Protein AF-A0A3M2B128-F1 (afdb_monomer_lite)

Foldseek 3Di:
DVVVVVVVVVVVVVVVVVCVVLVVVQPPDPRQLLSVLLVVLVVVLVVVLVVCCVPPNDVRSVVVSVVSNVVSNVPRDPD

Sequence (79 aa):
MFTRVKQAILSLIGVLYGLMPQLAFAEGVGGSYKGIATMYYMLIAAVLIYGVYDIFGKKVTMYAGPVIAIAMYLLIPDV

Radius of gyration: 14.96 Å; chains: 1; bounding box: 37×20×42 Å

Secondary structure (DSSP, 8-state):
-HHHHHHHHHHHHHHHHHHHHHHHTTSSSS--HHHHHHHHHHHHHHHHHHHHHHHH-HHHHHHHHHHHHHHHHHTS---

Structure (mmCIF, N/CA/C/O backbone):
data_AF-A0A3M2B128-F1
#
_entry.id   AF-A0A3M2B128-F1
#
loop_
_atom_site.group_PDB
_atom_site.id
_atom_site.type_symbol
_atom_site.label_atom_id
_atom_site.label_alt_id
_atom_site.label_comp_id
_atom_site.label_asym_id
_atom_site.label_entity_id
_atom_site.label_seq_id
_atom_site.pdbx_PDB_ins_code
_atom_site.Cartn_x
_atom_site.Cartn_y
_atom_site.Cartn_z
_atom_site.occupancy
_atom_site.B_iso_or_equiv
_atom_site.auth_seq_id
_atom_site.auth_comp_id
_atom_site.auth_asym_id
_atom_site.auth_atom_id
_atom_site.pdbx_PDB_model_num
ATOM 1 N N . MET A 1 1 ? 0.077 10.503 24.013 1.00 52.38 1 MET A N 1
ATOM 2 C CA . MET A 1 1 ? 0.132 10.967 22.605 1.00 52.38 1 MET A CA 1
ATOM 3 C C . MET A 1 1 ? 1.522 10.777 21.981 1.00 52.38 1 MET A C 1
ATOM 5 O O . MET A 1 1 ? 1.608 10.140 20.940 1.00 52.38 1 MET A O 1
ATOM 9 N N . PHE A 1 2 ? 2.610 11.197 22.644 1.00 58.25 2 PHE A N 1
ATOM 10 C CA . PHE A 1 2 ? 4.001 11.051 22.163 1.00 58.25 2 PHE A CA 1
ATOM 11 C C . PHE A 1 2 ? 4.453 9.624 21.797 1.00 58.25 2 PHE A C 1
ATOM 13 O O . PHE A 1 2 ? 5.208 9.440 20.847 1.00 58.25 2 PHE A O 1
ATOM 20 N N . THR A 1 3 ? 3.980 8.596 22.503 1.00 69.88 3 THR A N 1
ATOM 21 C CA . THR A 1 3 ? 4.389 7.199 22.267 1.00 69.88 3 THR A CA 1
ATOM 22 C C . THR A 1 3 ? 3.869 6.636 20.942 1.00 69.88 3 THR A C 1
ATOM 24 O O . THR A 1 3 ? 4.572 5.873 20.288 1.00 69.88 3 THR A O 1
ATOM 27 N N . ARG A 1 4 ? 2.668 7.048 20.504 1.00 69.62 4 ARG A N 1
ATOM 28 C CA . ARG A 1 4 ? 2.073 6.587 19.235 1.00 69.62 4 ARG A CA 1
ATOM 29 C C . ARG A 1 4 ? 2.752 7.215 18.019 1.00 69.62 4 ARG A C 1
ATOM 31 O O . ARG A 1 4 ? 2.975 6.528 17.033 1.00 69.62 4 ARG A O 1
ATOM 38 N N . VAL A 1 5 ? 3.147 8.484 18.128 1.00 73.25 5 VAL A N 1
ATOM 39 C CA . VAL A 1 5 ? 3.906 9.191 17.082 1.00 73.25 5 VAL A CA 1
ATOM 40 C C . VAL A 1 5 ? 5.303 8.585 16.928 1.00 73.25 5 VAL A C 1
ATOM 42 O O . VAL A 1 5 ? 5.721 8.306 15.812 1.00 73.25 5 VAL A O 1
ATOM 45 N N . LYS A 1 6 ? 5.993 8.272 18.035 1.00 69.75 6 LYS A N 1
ATOM 46 C CA . LYS A 1 6 ? 7.284 7.561 17.988 1.00 69.75 6 LYS A CA 1
ATOM 47 C C . LYS A 1 6 ? 7.174 6.189 17.315 1.00 69.75 6 LYS A C 1
ATOM 49 O O . LYS A 1 6 ? 8.031 5.848 16.511 1.00 69.75 6 LYS A O 1
ATOM 54 N N . GLN A 1 7 ? 6.120 5.421 17.594 1.00 74.50 7 GLN A N 1
ATOM 55 C CA . GLN A 1 7 ? 5.898 4.129 16.930 1.00 74.50 7 GLN A CA 1
ATOM 56 C C . GLN A 1 7 ? 5.554 4.268 15.439 1.00 74.50 7 GLN A C 1
ATOM 58 O O . GLN A 1 7 ? 6.023 3.466 14.632 1.00 74.50 7 GLN A O 1
ATOM 63 N N . ALA A 1 8 ? 4.794 5.296 15.050 1.00 75.00 8 ALA A N 1
ATOM 64 C CA . ALA A 1 8 ? 4.535 5.607 13.643 1.00 75.00 8 ALA A CA 1
ATOM 65 C C . ALA A 1 8 ? 5.825 5.997 12.898 1.00 75.00 8 ALA A C 1
ATOM 67 O O . ALA A 1 8 ? 6.073 5.528 11.794 1.00 75.00 8 ALA A O 1
ATOM 68 N N . ILE A 1 9 ? 6.695 6.785 13.533 1.00 78.69 9 ILE A N 1
ATOM 69 C CA . ILE A 1 9 ? 7.997 7.162 12.969 1.00 78.69 9 ILE A CA 1
ATOM 70 C C . ILE A 1 9 ? 8.909 5.936 12.839 1.00 78.69 9 ILE A C 1
ATOM 72 O O . ILE A 1 9 ? 9.510 5.734 11.792 1.00 78.69 9 ILE A O 1
ATOM 76 N N . LEU A 1 10 ? 8.984 5.080 13.862 1.00 82.12 10 LEU A N 1
ATOM 77 C CA . LEU A 1 10 ? 9.809 3.866 13.819 1.00 82.12 10 LEU A CA 1
ATOM 78 C C . LEU A 1 10 ? 9.330 2.860 12.765 1.00 82.12 10 LEU A C 1
ATOM 80 O O . LEU A 1 10 ? 10.154 2.241 12.099 1.00 82.12 10 LEU A O 1
ATOM 84 N N . SER A 1 11 ? 8.016 2.713 12.588 1.00 75.75 11 SER A N 1
ATOM 85 C CA . SER A 1 11 ? 7.459 1.864 11.527 1.00 75.75 11 SER A CA 1
ATOM 86 C C . SER A 1 11 ? 7.703 2.448 10.136 1.00 75.75 11 SER A C 1
ATOM 88 O O . SER A 1 11 ? 8.093 1.704 9.242 1.00 75.75 11 SER A O 1
ATOM 90 N N . LEU A 1 12 ? 7.576 3.768 9.964 1.00 78.88 12 LEU A N 1
ATOM 91 C CA . LEU A 1 12 ? 7.917 4.445 8.712 1.00 78.88 12 LEU A CA 1
ATOM 92 C C . LEU A 1 12 ? 9.401 4.268 8.362 1.00 78.88 12 LEU A C 1
ATOM 94 O O . LEU A 1 12 ? 9.726 3.909 7.237 1.00 78.88 12 LEU A O 1
ATOM 98 N N . ILE A 1 13 ? 10.294 4.446 9.339 1.00 82.38 13 ILE A N 1
ATOM 99 C CA . ILE A 1 13 ? 11.734 4.210 9.175 1.00 82.38 13 ILE A CA 1
ATOM 100 C C . ILE A 1 13 ? 11.994 2.746 8.801 1.00 82.38 13 ILE A C 1
ATOM 102 O O . ILE A 1 13 ? 12.716 2.489 7.845 1.00 82.38 13 ILE A O 1
ATOM 106 N N . GLY A 1 14 ? 11.373 1.784 9.488 1.00 79.56 14 GLY A N 1
ATOM 107 C CA . GLY A 1 14 ? 11.526 0.360 9.172 1.00 79.56 14 GLY A CA 1
ATOM 108 C C . GLY A 1 14 ? 11.101 0.005 7.743 1.00 79.56 14 GLY A C 1
ATOM 109 O O . GLY A 1 14 ? 11.803 -0.742 7.065 1.00 79.56 14 GLY A O 1
ATOM 110 N N . VAL A 1 15 ? 9.999 0.585 7.258 1.00 77.94 15 VAL A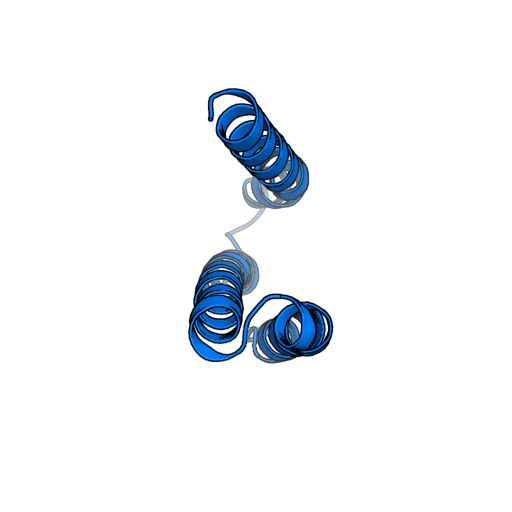 N 1
ATOM 111 C CA . VAL A 1 15 ? 9.550 0.421 5.866 1.00 77.94 15 VAL A CA 1
ATOM 112 C C . VAL A 1 15 ? 10.555 1.040 4.896 1.00 77.94 15 VAL A C 1
ATOM 114 O O . VAL A 1 15 ? 10.955 0.380 3.943 1.00 77.94 15 VAL A O 1
ATOM 117 N N . LEU A 1 16 ? 11.021 2.264 5.156 1.00 73.31 16 LEU A N 1
ATOM 118 C CA . LEU A 1 16 ? 11.990 2.948 4.295 1.00 73.31 16 LEU A CA 1
ATOM 119 C C . LEU A 1 16 ? 13.326 2.194 4.204 1.00 73.31 16 LEU A C 1
ATOM 121 O O . LEU A 1 16 ? 13.853 2.034 3.107 1.00 73.31 16 LEU A O 1
ATOM 125 N N . TYR A 1 17 ? 13.837 1.664 5.319 1.00 75.44 17 TYR A N 1
ATOM 126 C CA . TYR A 1 17 ? 15.049 0.834 5.333 1.00 75.44 17 TYR A CA 1
ATOM 127 C C . TYR A 1 17 ? 14.856 -0.504 4.609 1.00 75.44 17 TYR A C 1
ATOM 129 O O . TYR A 1 17 ? 15.766 -0.959 3.919 1.00 75.44 17 TYR A O 1
ATOM 137 N N . GLY A 1 18 ? 13.672 -1.113 4.712 1.00 68.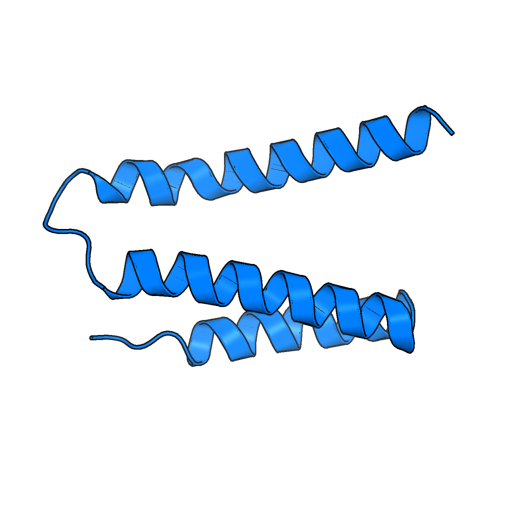75 18 GLY A N 1
ATOM 138 C CA . GLY A 1 18 ? 13.325 -2.315 3.947 1.00 68.75 18 GLY A CA 1
ATOM 139 C C . GLY A 1 18 ? 13.266 -2.084 2.433 1.00 68.75 18 GLY A C 1
ATOM 140 O O . GLY A 1 18 ? 13.463 -3.029 1.673 1.00 68.75 18 GLY A O 1
ATOM 141 N N . LEU A 1 19 ? 13.043 -0.837 2.002 1.00 62.75 19 LEU A N 1
ATOM 142 C CA . LEU A 1 19 ? 12.993 -0.442 0.592 1.00 62.75 19 LEU A CA 1
ATOM 143 C C . LEU A 1 19 ? 14.357 -0.043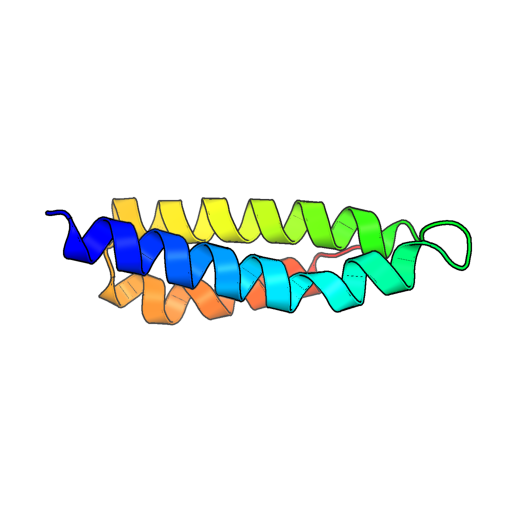 0.002 1.00 62.75 19 LEU A C 1
ATOM 145 O O . LEU A 1 19 ? 14.527 -0.017 -1.217 1.00 62.75 19 LEU A O 1
ATOM 149 N N . MET A 1 20 ? 15.362 0.229 0.843 1.00 64.56 20 MET A N 1
ATOM 150 C CA . MET A 1 20 ? 16.703 0.634 0.393 1.00 64.56 20 MET A CA 1
ATOM 151 C C . MET A 1 20 ? 17.414 -0.366 -0.535 1.00 64.56 20 MET A C 1
ATOM 153 O O . MET A 1 20 ? 18.074 0.101 -1.465 1.00 64.56 20 MET A O 1
ATOM 157 N N . PRO A 1 21 ? 17.300 -1.703 -0.369 1.00 62.44 21 PRO A N 1
ATOM 158 C CA . PRO A 1 21 ? 17.937 -2.645 -1.287 1.00 62.44 21 PRO A CA 1
ATOM 159 C C . PRO A 1 21 ? 17.462 -2.439 -2.727 1.00 62.44 21 PRO A C 1
ATOM 161 O O . PRO A 1 21 ? 18.269 -2.431 -3.647 1.00 62.44 21 PRO A O 1
ATOM 164 N N . GLN A 1 22 ? 16.164 -2.199 -2.927 1.00 60.72 22 GLN A N 1
ATOM 165 C CA . GLN A 1 22 ? 15.582 -2.022 -4.260 1.00 60.72 22 GLN A CA 1
ATOM 166 C C . GLN A 1 22 ? 16.053 -0.721 -4.922 1.00 60.72 22 GLN A C 1
ATOM 168 O O . GLN A 1 22 ? 16.270 -0.707 -6.130 1.00 60.72 22 GLN A O 1
ATOM 173 N N . LEU A 1 23 ? 16.263 0.345 -4.138 1.00 60.62 23 LEU A N 1
ATOM 174 C CA . LEU A 1 23 ? 16.857 1.590 -4.632 1.00 60.62 23 LEU A CA 1
ATOM 175 C C . LEU A 1 23 ? 18.336 1.418 -5.003 1.00 60.62 23 LEU A C 1
ATOM 177 O O . LEU A 1 23 ? 18.751 1.902 -6.050 1.00 60.62 23 LEU A O 1
ATOM 181 N N . ALA A 1 24 ? 19.119 0.697 -4.197 1.00 63.16 24 ALA A N 1
ATOM 182 C CA . ALA A 1 24 ? 20.534 0.449 -4.485 1.00 63.16 24 ALA A CA 1
ATOM 183 C C . ALA A 1 24 ? 20.741 -0.416 -5.745 1.00 63.16 24 ALA A C 1
ATOM 185 O O . ALA A 1 24 ? 21.708 -0.229 -6.479 1.00 63.16 24 ALA A O 1
ATOM 186 N N . PHE A 1 25 ? 19.811 -1.330 -6.044 1.00 58.97 25 PHE A N 1
ATOM 187 C CA . PHE A 1 25 ? 19.825 -2.113 -7.286 1.00 58.97 25 PHE A CA 1
ATOM 188 C C . PHE A 1 25 ? 19.349 -1.329 -8.527 1.00 58.97 25 PHE A C 1
ATOM 190 O O . PHE A 1 25 ? 19.448 -1.855 -9.636 1.00 58.97 25 PHE A O 1
ATOM 197 N N . ALA A 1 26 ? 18.864 -0.089 -8.383 1.00 57.56 26 ALA A N 1
ATOM 198 C CA . ALA A 1 26 ? 18.390 0.730 -9.504 1.00 57.56 26 ALA A CA 1
ATOM 199 C C . ALA A 1 26 ? 19.510 1.497 -10.239 1.00 57.56 26 ALA A C 1
ATOM 201 O O . ALA A 1 26 ? 19.297 1.948 -11.363 1.00 57.56 26 ALA A O 1
ATOM 202 N N . GLU A 1 27 ? 20.703 1.629 -9.647 1.00 54.22 27 GLU A N 1
ATOM 203 C CA . GLU A 1 27 ? 21.799 2.450 -10.196 1.00 54.22 27 GLU A CA 1
ATOM 204 C C . GLU A 1 27 ? 22.654 1.737 -11.271 1.00 54.22 27 GLU A C 1
ATOM 206 O O . GLU A 1 27 ? 23.510 2.366 -11.889 1.00 54.22 27 GLU A O 1
ATOM 211 N N . GLY A 1 28 ? 22.440 0.439 -11.532 1.00 52.97 28 GLY A N 1
ATOM 212 C CA . GLY A 1 28 ? 23.380 -0.381 -12.317 1.00 52.97 28 GLY A CA 1
ATOM 213 C C . GLY A 1 28 ? 23.130 -0.526 -13.825 1.00 52.97 28 GLY A C 1
ATOM 214 O O . GLY A 1 28 ? 24.084 -0.683 -14.580 1.00 52.97 28 GLY A O 1
ATOM 215 N N . VAL A 1 29 ? 21.888 -0.513 -14.307 1.00 47.56 29 VAL A N 1
ATOM 216 C CA . VAL A 1 29 ? 21.550 -0.748 -15.727 1.00 47.56 29 VAL A CA 1
ATOM 217 C C . VAL A 1 29 ? 20.211 -0.069 -15.978 1.00 47.56 29 VAL A C 1
ATOM 219 O O . VAL A 1 29 ? 19.302 -0.291 -15.185 1.00 47.56 29 VAL A O 1
ATOM 222 N N . GLY A 1 30 ? 20.114 0.760 -17.029 1.00 50.47 30 GLY A N 1
ATOM 223 C CA . GLY A 1 30 ? 18.948 1.575 -17.412 1.00 50.47 30 GLY A CA 1
ATOM 224 C C . GLY A 1 30 ? 17.652 1.172 -16.715 1.00 50.47 30 GLY A C 1
ATOM 225 O O . GLY A 1 30 ? 17.099 0.126 -17.043 1.00 50.47 30 GLY A O 1
ATOM 226 N N . GLY A 1 31 ? 17.243 1.969 -15.718 1.00 54.12 31 GLY A N 1
ATOM 227 C CA . GLY A 1 31 ? 16.178 1.633 -14.776 1.00 54.12 31 GLY A CA 1
ATOM 228 C C . GLY A 1 31 ? 15.002 0.984 -15.487 1.00 54.12 31 GLY A C 1
ATOM 229 O O . GLY A 1 31 ? 14.278 1.649 -16.223 1.00 54.12 31 GLY A O 1
ATOM 230 N N . SER A 1 32 ? 14.861 -0.332 -15.315 1.00 59.75 32 SER A N 1
ATOM 231 C CA . SER A 1 32 ? 13.775 -1.090 -15.928 1.00 59.75 32 SER A CA 1
ATOM 232 C C . SER A 1 32 ? 12.464 -0.395 -15.558 1.00 59.75 32 SER A C 1
ATOM 234 O O . SER A 1 32 ? 12.248 -0.107 -14.377 1.00 59.75 32 SER A O 1
ATOM 236 N N . TYR A 1 33 ? 11.607 -0.099 -16.542 1.00 66.38 33 TYR A N 1
ATOM 237 C CA . TYR A 1 33 ? 10.292 0.529 -16.336 1.00 66.38 33 TYR A CA 1
ATOM 238 C C . TYR A 1 33 ? 9.520 -0.124 -15.181 1.00 66.38 33 TYR A C 1
ATOM 240 O O . TYR A 1 33 ? 8.855 0.557 -14.399 1.00 66.38 33 TYR A O 1
ATOM 248 N N . LYS A 1 34 ? 9.730 -1.428 -14.987 1.00 76.88 34 LYS A N 1
ATOM 249 C CA . LYS A 1 34 ? 9.221 -2.226 -13.876 1.00 76.88 34 LYS A CA 1
ATOM 250 C C . LYS A 1 34 ? 9.623 -1.729 -12.480 1.00 76.88 34 LYS A C 1
ATOM 252 O O . LYS A 1 34 ? 8.793 -1.742 -11.574 1.00 76.88 34 LYS A O 1
ATOM 257 N N . GLY A 1 35 ? 10.859 -1.273 -12.268 1.00 74.81 35 GLY A N 1
ATOM 258 C CA . GLY A 1 35 ? 11.325 -0.762 -10.968 1.00 74.81 35 GLY A CA 1
ATOM 259 C C . GLY A 1 35 ? 10.631 0.543 -10.577 1.00 74.81 35 GLY A C 1
ATOM 260 O O . GLY A 1 35 ? 10.136 0.690 -9.460 1.00 74.81 35 GLY A O 1
ATOM 261 N N . ILE A 1 36 ? 10.499 1.456 -11.539 1.00 79.25 36 ILE A N 1
ATOM 262 C CA . ILE A 1 36 ? 9.756 2.708 -11.369 1.00 79.25 36 ILE A CA 1
ATOM 263 C C . ILE A 1 36 ? 8.257 2.416 -11.176 1.00 79.25 36 ILE A C 1
ATOM 265 O O . ILE A 1 36 ? 7.637 2.950 -10.254 1.00 79.25 36 ILE A O 1
ATOM 269 N N . ALA A 1 37 ? 7.681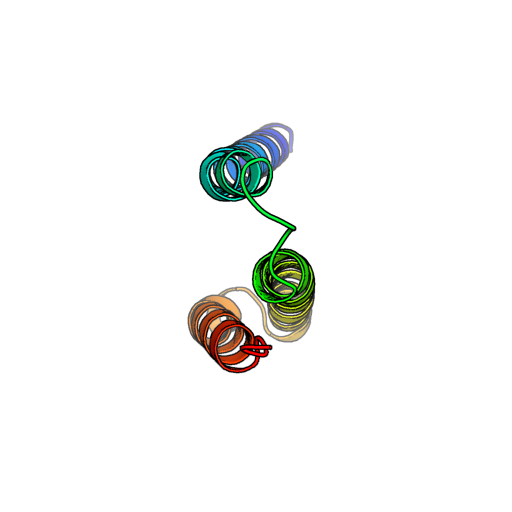 1.512 -11.975 1.00 83.50 37 ALA A N 1
ATOM 270 C CA . ALA A 1 37 ? 6.298 1.068 -11.821 1.00 83.50 37 ALA A CA 1
ATOM 271 C C . ALA A 1 37 ? 6.047 0.470 -10.428 1.00 83.50 37 ALA A C 1
ATOM 273 O O . ALA A 1 37 ? 5.057 0.812 -9.786 1.00 83.50 37 ALA A O 1
ATOM 274 N N . THR A 1 38 ? 6.972 -0.334 -9.903 1.00 85.44 38 THR A N 1
ATOM 275 C CA . THR A 1 38 ? 6.868 -0.914 -8.554 1.00 85.44 38 THR A CA 1
ATOM 276 C C . THR A 1 38 ? 6.693 0.165 -7.482 1.00 85.44 38 THR A C 1
ATOM 278 O O . THR A 1 38 ? 5.847 0.013 -6.601 1.00 85.44 38 THR A O 1
ATOM 281 N N . MET A 1 39 ? 7.413 1.288 -7.582 1.00 84.19 39 MET A N 1
ATOM 282 C CA . MET A 1 39 ? 7.277 2.405 -6.635 1.00 84.19 39 MET A CA 1
ATOM 283 C C . MET A 1 39 ? 5.892 3.062 -6.716 1.00 84.19 39 MET A C 1
ATOM 285 O O . MET A 1 39 ? 5.270 3.319 -5.683 1.00 84.19 39 MET A O 1
ATOM 289 N N . TYR A 1 40 ? 5.369 3.285 -7.927 1.00 87.19 40 TYR A N 1
ATOM 290 C CA . TYR A 1 40 ? 4.020 3.833 -8.113 1.00 87.19 40 TYR A CA 1
ATOM 291 C C . TYR A 1 40 ? 2.939 2.896 -7.570 1.00 87.19 40 TYR A C 1
ATOM 293 O O . TYR A 1 40 ? 2.081 3.328 -6.800 1.00 87.19 40 TYR A O 1
ATOM 301 N N . TYR A 1 41 ? 2.997 1.609 -7.914 1.00 91.50 41 TYR A N 1
ATOM 302 C CA . TYR A 1 41 ? 2.027 0.618 -7.447 1.00 91.50 41 TYR A CA 1
ATOM 303 C C . TYR A 1 41 ? 2.094 0.407 -5.932 1.00 91.50 41 TYR A C 1
ATOM 305 O O . TYR A 1 41 ? 1.059 0.193 -5.302 1.00 91.50 41 TYR A O 1
ATOM 313 N N . MET A 1 42 ? 3.271 0.547 -5.318 1.00 89.31 42 MET A N 1
ATOM 314 C CA . MET A 1 42 ? 3.403 0.524 -3.862 1.00 89.31 42 MET A CA 1
ATOM 315 C C . MET A 1 42 ? 2.704 1.720 -3.202 1.00 89.31 42 MET A C 1
ATOM 317 O O . MET A 1 42 ? 1.986 1.546 -2.214 1.00 89.31 42 MET A O 1
ATOM 321 N N . LEU A 1 43 ? 2.874 2.928 -3.747 1.00 91.94 43 LEU A N 1
ATOM 322 C CA . LEU A 1 43 ? 2.183 4.118 -3.245 1.00 91.94 43 LEU A CA 1
ATOM 323 C C . LEU A 1 43 ? 0.665 3.995 -3.410 1.00 91.94 43 LEU A C 1
ATOM 325 O O . LEU A 1 43 ? -0.079 4.294 -2.475 1.00 91.94 43 LEU A O 1
ATOM 329 N N . ILE A 1 44 ? 0.206 3.490 -4.558 1.00 93.19 44 ILE A N 1
ATOM 330 C CA . ILE A 1 44 ? -1.215 3.209 -4.803 1.00 93.19 44 ILE A CA 1
ATOM 331 C C . ILE A 1 44 ? -1.737 2.196 -3.778 1.00 93.19 44 ILE A C 1
ATOM 333 O O . ILE A 1 44 ? -2.760 2.449 -3.140 1.00 93.19 44 ILE A O 1
ATOM 337 N N . ALA A 1 45 ? -1.016 1.092 -3.553 1.00 94.75 45 ALA A N 1
ATOM 338 C CA . ALA A 1 45 ? -1.380 0.099 -2.547 1.00 94.75 45 ALA A CA 1
ATOM 339 C C . ALA A 1 45 ? -1.534 0.742 -1.163 1.00 94.75 45 ALA A C 1
ATOM 341 O O . ALA A 1 45 ? -2.536 0.515 -0.491 1.00 94.75 45 ALA A O 1
ATOM 342 N N . ALA A 1 46 ? -0.588 1.589 -0.748 1.00 94.38 46 ALA A N 1
ATOM 343 C CA . ALA A 1 46 ? -0.637 2.253 0.551 1.00 94.38 46 ALA A CA 1
ATOM 344 C C . ALA A 1 46 ? -1.878 3.151 0.707 1.00 94.38 46 ALA A C 1
ATOM 346 O O . ALA A 1 46 ? -2.551 3.088 1.739 1.00 94.38 46 ALA A O 1
ATOM 347 N N . VAL A 1 47 ? -2.220 3.936 -0.321 1.00 96.44 47 VAL A N 1
ATOM 348 C CA . VAL A 1 47 ? -3.417 4.796 -0.319 1.00 96.44 47 VAL A CA 1
ATOM 349 C C . VAL A 1 47 ? -4.697 3.962 -0.251 1.00 96.44 47 VAL A C 1
ATOM 351 O O . VAL A 1 47 ? -5.590 4.278 0.534 1.00 96.44 47 VAL A O 1
ATOM 354 N N . LEU A 1 48 ? -4.783 2.869 -1.012 1.00 96.75 48 LEU A N 1
ATOM 355 C CA . LEU A 1 48 ? -5.948 1.979 -0.992 1.00 96.75 48 LEU A CA 1
ATOM 356 C C . LEU A 1 48 ? -6.114 1.280 0.363 1.00 96.75 48 LEU A C 1
ATOM 358 O O . LEU A 1 48 ? -7.218 1.227 0.902 1.00 96.75 48 LEU A O 1
ATOM 362 N N . ILE A 1 49 ? -5.021 0.787 0.949 1.00 96.69 49 ILE A N 1
ATOM 363 C CA . ILE A 1 49 ? -5.023 0.165 2.281 1.00 96.69 49 ILE A CA 1
ATOM 364 C C . ILE A 1 49 ? -5.467 1.176 3.341 1.00 96.69 49 ILE A C 1
ATOM 366 O O . ILE A 1 49 ? -6.269 0.836 4.216 1.00 96.69 49 ILE A O 1
ATOM 370 N N . TYR A 1 50 ? -4.984 2.417 3.248 1.00 95.50 50 TYR A N 1
ATOM 371 C CA . TYR A 1 50 ? -5.426 3.499 4.119 1.00 95.50 50 TYR A CA 1
ATOM 372 C C . TYR A 1 50 ? -6.918 3.805 3.935 1.00 95.50 50 TYR A C 1
ATOM 374 O O . TYR A 1 50 ? -7.633 3.889 4.928 1.00 95.50 50 TYR A O 1
ATOM 382 N N . GLY A 1 51 ? -7.420 3.875 2.699 1.00 95.62 51 GLY A N 1
ATOM 383 C CA . GLY A 1 51 ? -8.849 4.071 2.429 1.00 95.62 51 GLY A CA 1
ATOM 384 C C . GLY A 1 51 ? -9.724 2.959 3.017 1.00 95.62 51 GLY A C 1
ATOM 385 O O . GLY A 1 51 ? -10.759 3.230 3.621 1.00 95.62 51 GLY A O 1
ATOM 386 N N . VAL A 1 52 ? -9.283 1.698 2.935 1.00 97.06 52 VAL A N 1
ATOM 387 C CA . VAL A 1 52 ? -9.981 0.580 3.594 1.00 97.06 52 VAL A CA 1
ATOM 388 C C . VAL A 1 52 ? -9.966 0.731 5.112 1.00 97.06 52 VAL A C 1
ATOM 390 O O . VAL A 1 52 ? -10.964 0.442 5.771 1.00 97.06 52 VAL A O 1
ATOM 393 N N . TYR A 1 53 ? -8.845 1.170 5.681 1.00 95.56 53 TYR A N 1
ATOM 394 C CA . TYR A 1 53 ? -8.756 1.447 7.110 1.00 95.56 53 TYR A CA 1
ATOM 395 C C . TYR A 1 53 ? -9.692 2.573 7.550 1.00 95.56 53 TYR A C 1
ATOM 397 O O . TYR A 1 53 ? -10.330 2.436 8.592 1.00 95.56 53 TYR A O 1
ATOM 405 N N . ASP A 1 54 ? -9.803 3.639 6.766 1.00 9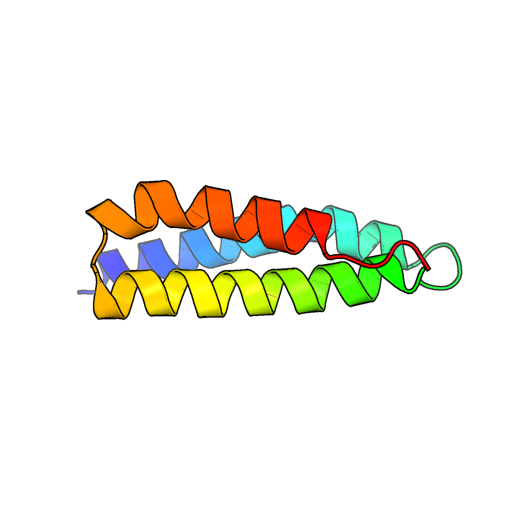6.56 54 ASP A N 1
ATOM 406 C CA . ASP A 1 54 ? -10.656 4.787 7.076 1.00 96.56 54 ASP A CA 1
ATOM 407 C C . ASP A 1 54 ? -12.151 4.422 7.040 1.00 96.56 54 ASP A C 1
ATOM 409 O O . ASP A 1 54 ? -12.898 4.756 7.957 1.00 96.56 54 ASP A O 1
ATOM 413 N N . ILE A 1 55 ? -12.576 3.641 6.040 1.00 97.62 55 ILE A N 1
ATOM 414 C CA . ILE A 1 55 ? -13.990 3.271 5.855 1.00 97.62 55 ILE A CA 1
ATOM 415 C C . ILE A 1 55 ? -14.409 2.096 6.752 1.00 97.62 55 ILE A C 1
ATOM 417 O O . ILE A 1 55 ? -15.483 2.117 7.352 1.00 97.62 55 ILE A O 1
ATOM 421 N N . PHE A 1 56 ? -13.590 1.043 6.830 1.00 96.06 56 PHE A N 1
ATOM 422 C CA . PHE A 1 56 ? -13.980 -0.238 7.438 1.00 96.06 56 PHE A CA 1
ATOM 423 C C . PHE A 1 56 ? -13.240 -0.559 8.743 1.00 96.06 56 PHE A C 1
ATOM 425 O O . PHE A 1 56 ? -13.599 -1.502 9.458 1.00 96.06 56 PHE A O 1
ATOM 432 N N . GLY A 1 57 ? -12.203 0.208 9.076 1.00 93.50 57 GLY A N 1
ATOM 433 C CA . GLY A 1 57 ? -11.413 0.023 10.284 1.00 93.50 57 GLY A CA 1
ATOM 434 C C . GLY A 1 57 ? -10.445 -1.164 10.244 1.00 93.50 57 GLY A C 1
ATOM 435 O O . GLY A 1 57 ? -10.413 -1.999 9.339 1.00 93.50 57 GLY A O 1
ATOM 436 N N . LYS A 1 58 ? -9.655 -1.269 11.320 1.00 92.56 58 LYS A N 1
ATOM 437 C CA . LYS A 1 58 ? -8.495 -2.171 11.442 1.00 92.56 58 LYS A CA 1
ATOM 438 C C . LYS A 1 58 ? -8.768 -3.638 11.091 1.00 92.56 58 LYS A C 1
ATOM 440 O O . LYS A 1 58 ? -7.905 -4.291 10.509 1.00 92.56 58 LYS A O 1
ATOM 445 N N . LYS A 1 59 ? -9.924 -4.176 11.498 1.00 93.38 59 LYS A N 1
ATOM 446 C CA . LYS A 1 59 ? -10.233 -5.608 11.339 1.00 93.38 59 LYS A CA 1
ATOM 447 C C . LYS A 1 59 ? -10.318 -5.999 9.867 1.00 93.38 59 LYS A C 1
ATOM 449 O O . LYS A 1 59 ? -9.764 -7.021 9.490 1.00 93.38 59 LYS A O 1
ATOM 454 N N . VAL A 1 60 ? -10.963 -5.173 9.046 1.00 95.50 60 VAL A N 1
ATOM 455 C CA . VAL A 1 60 ? -11.109 -5.442 7.612 1.00 95.50 60 VAL A CA 1
ATOM 456 C C . VAL A 1 60 ? -9.785 -5.203 6.895 1.00 95.50 60 VAL A C 1
ATOM 458 O O . VAL A 1 60 ? -9.361 -6.045 6.107 1.00 95.50 60 VAL A O 1
ATOM 461 N N . THR A 1 61 ? -9.067 -4.130 7.240 1.00 96.44 61 THR A N 1
ATOM 462 C CA . THR A 1 61 ? -7.737 -3.829 6.681 1.00 96.44 61 THR A CA 1
ATOM 463 C C . THR A 1 61 ? -6.733 -4.957 6.892 1.00 96.44 61 THR A C 1
ATOM 465 O O . THR A 1 61 ? -5.893 -5.183 6.031 1.00 96.44 61 THR A O 1
ATOM 468 N N . MET A 1 62 ? -6.815 -5.690 8.007 1.00 93.81 62 MET A N 1
ATOM 469 C CA . MET A 1 62 ? -5.914 -6.815 8.275 1.00 93.81 62 MET A CA 1
ATOM 470 C C . MET A 1 62 ? -5.997 -7.908 7.199 1.00 93.81 62 MET A C 1
ATOM 472 O O . MET A 1 62 ? -4.979 -8.515 6.880 1.00 93.81 62 MET A O 1
ATOM 476 N N . TYR A 1 63 ? -7.181 -8.130 6.622 1.00 95.31 63 TYR A N 1
ATOM 477 C CA . TYR A 1 63 ? -7.388 -9.107 5.551 1.00 95.31 63 TYR A CA 1
ATOM 478 C C . TYR A 1 63 ? -7.282 -8.469 4.163 1.00 95.31 63 TYR A C 1
ATOM 480 O O . TYR A 1 63 ? -6.645 -9.023 3.273 1.00 95.31 63 TYR A O 1
ATOM 488 N N . ALA A 1 64 ? -7.863 -7.283 3.980 1.00 94.44 64 ALA A N 1
ATOM 489 C CA . ALA A 1 64 ? -7.859 -6.582 2.700 1.00 94.44 64 ALA A CA 1
ATOM 490 C C . ALA A 1 64 ? -6.471 -6.044 2.321 1.00 94.44 64 ALA A C 1
ATOM 492 O O . ALA A 1 64 ? -6.142 -5.978 1.143 1.00 94.44 64 ALA A O 1
ATOM 493 N N . GLY A 1 65 ? -5.640 -5.684 3.301 1.00 94.31 65 GLY A N 1
ATOM 494 C CA . GLY A 1 65 ? -4.322 -5.099 3.073 1.00 94.31 65 GLY A CA 1
ATOM 495 C C . GLY A 1 65 ? -3.380 -6.002 2.274 1.00 94.31 65 GLY A C 1
ATOM 496 O O . GLY A 1 65 ? -2.896 -5.580 1.224 1.00 94.31 65 GLY A O 1
ATOM 497 N N . PRO A 1 66 ? -3.165 -7.257 2.706 1.00 95.06 66 PRO A N 1
ATOM 498 C CA . PRO A 1 66 ? -2.408 -8.235 1.930 1.00 95.06 66 PRO A CA 1
ATOM 499 C C . PRO A 1 66 ? -3.002 -8.496 0.541 1.00 95.06 66 PRO A C 1
ATOM 501 O O . PRO A 1 66 ? -2.254 -8.579 -0.429 1.00 95.06 66 PRO A O 1
ATOM 504 N N . VAL A 1 67 ? -4.334 -8.569 0.421 1.00 97.00 67 VAL A N 1
ATOM 505 C CA . VAL A 1 67 ? -5.013 -8.778 -0.872 1.00 97.00 67 VAL A CA 1
ATOM 506 C C . VAL A 1 67 ? -4.731 -7.622 -1.832 1.00 97.00 67 VAL A C 1
ATOM 508 O O . VAL A 1 67 ? -4.379 -7.863 -2.983 1.00 97.00 67 VAL A O 1
ATOM 511 N N . ILE A 1 68 ? -4.817 -6.377 -1.357 1.00 95.56 68 ILE A N 1
ATOM 512 C CA . ILE A 1 68 ? -4.502 -5.179 -2.145 1.00 95.56 68 ILE A CA 1
ATOM 513 C C . ILE A 1 68 ? -3.028 -5.179 -2.552 1.00 95.56 68 ILE A C 1
ATOM 515 O O . ILE A 1 68 ? -2.730 -4.951 -3.719 1.00 95.56 68 ILE A O 1
ATOM 519 N N . ALA A 1 69 ? -2.104 -5.466 -1.631 1.00 92.31 69 ALA A N 1
ATOM 520 C CA . ALA A 1 69 ? -0.674 -5.490 -1.937 1.00 92.31 69 ALA A CA 1
ATOM 521 C C . ALA A 1 69 ? -0.327 -6.539 -3.010 1.00 92.31 69 ALA A C 1
ATOM 523 O O . ALA A 1 69 ? 0.405 -6.235 -3.951 1.00 92.31 69 ALA A O 1
ATOM 524 N N . ILE A 1 70 ? -0.894 -7.747 -2.906 1.00 93.38 70 ILE A N 1
ATOM 525 C CA . ILE A 1 70 ? -0.706 -8.812 -3.901 1.00 93.38 70 ILE A CA 1
ATOM 526 C C . ILE A 1 70 ? -1.338 -8.413 -5.238 1.00 93.38 70 ILE A C 1
ATOM 528 O O . ILE A 1 70 ? -0.686 -8.529 -6.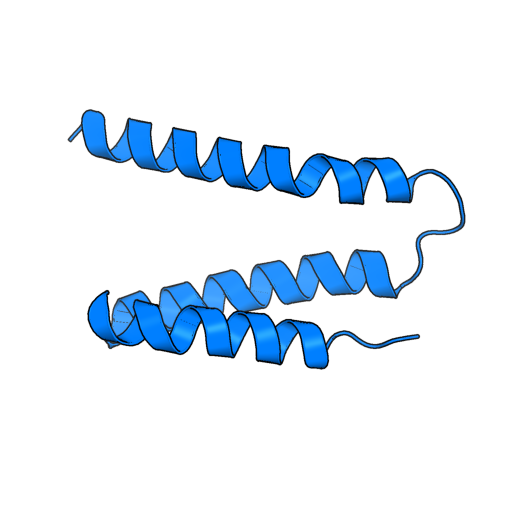272 1.00 93.38 70 ILE A O 1
ATOM 532 N N . ALA A 1 71 ? -2.572 -7.903 -5.233 1.00 94.88 71 ALA A N 1
ATOM 533 C CA . ALA A 1 71 ? -3.242 -7.461 -6.453 1.00 94.88 71 ALA A CA 1
ATOM 534 C C . ALA A 1 71 ? -2.449 -6.356 -7.169 1.00 94.88 71 ALA A C 1
ATOM 536 O O . ALA A 1 71 ? -2.278 -6.418 -8.381 1.00 94.88 71 ALA A O 1
ATOM 537 N N . MET A 1 72 ? -1.917 -5.383 -6.423 1.00 92.56 72 MET A N 1
ATOM 538 C CA . MET A 1 72 ? -1.077 -4.325 -6.986 1.00 92.56 72 MET A CA 1
ATOM 539 C C . MET A 1 72 ? 0.229 -4.879 -7.552 1.00 92.56 72 MET A C 1
ATOM 541 O O . MET A 1 72 ? 0.623 -4.457 -8.630 1.00 92.56 72 MET A O 1
ATOM 545 N N . TYR A 1 73 ? 0.869 -5.846 -6.886 1.00 87.44 73 TYR A N 1
ATOM 546 C CA . TYR A 1 73 ? 2.077 -6.494 -7.406 1.00 87.44 73 TYR A CA 1
ATOM 547 C C . TYR A 1 73 ? 1.824 -7.228 -8.730 1.00 87.44 73 TYR A C 1
ATOM 549 O O . TYR A 1 73 ? 2.619 -7.110 -9.658 1.00 87.44 73 TYR A O 1
ATOM 557 N N . LEU A 1 74 ? 0.697 -7.938 -8.841 1.00 91.81 74 LEU A N 1
ATOM 558 C CA . LEU A 1 74 ? 0.305 -8.654 -10.062 1.00 91.81 74 LEU A CA 1
ATOM 559 C C . LEU A 1 74 ? -0.079 -7.723 -11.223 1.00 91.81 74 LEU A C 1
ATOM 561 O O . LEU A 1 74 ? -0.097 -8.162 -12.369 1.00 91.81 74 LEU A O 1
ATOM 565 N N . LEU A 1 75 ? -0.398 -6.459 -10.937 1.00 90.75 75 LEU A N 1
ATOM 566 C CA . LEU A 1 75 ? -0.712 -5.439 -11.941 1.00 90.75 75 LEU A CA 1
ATOM 567 C C . LEU A 1 75 ? 0.518 -4.655 -12.411 1.00 90.75 75 LEU A C 1
ATOM 569 O O . LEU A 1 75 ? 0.396 -3.862 -13.345 1.00 90.75 75 LEU A O 1
ATOM 573 N N . ILE A 1 76 ? 1.687 -4.848 -11.785 1.00 86.56 76 ILE A N 1
ATOM 574 C CA . ILE A 1 76 ? 2.913 -4.184 -12.227 1.00 86.56 76 ILE A CA 1
ATOM 575 C C . ILE A 1 76 ? 3.239 -4.689 -13.640 1.00 86.56 76 ILE A C 1
ATOM 577 O O . ILE A 1 76 ? 3.443 -5.890 -13.818 1.00 86.56 76 ILE A O 1
ATOM 581 N N . PRO A 1 77 ? 3.308 -3.798 -14.644 1.00 80.50 77 PRO A N 1
ATOM 582 C CA . PRO A 1 77 ? 3.652 -4.194 -15.999 1.00 80.50 77 PRO A CA 1
ATOM 583 C C . PRO A 1 77 ? 5.088 -4.730 -16.066 1.00 80.50 77 PRO A C 1
ATOM 585 O O . PRO A 1 77 ? 5.999 -4.217 -15.414 1.00 80.50 77 PRO A O 1
ATOM 588 N N . ASP A 1 78 ? 5.277 -5.772 -16.876 1.00 72.25 78 ASP A N 1
ATOM 589 C CA . ASP A 1 78 ? 6.576 -6.422 -17.092 1.00 72.25 78 ASP A CA 1
ATOM 590 C C . ASP A 1 78 ? 7.481 -5.686 -18.092 1.00 72.25 78 ASP A C 1
ATOM 592 O O . ASP A 1 78 ? 8.647 -6.058 -18.241 1.00 72.25 78 ASP A O 1
ATOM 596 N N . VAL A 1 79 ? 6.945 -4.667 -18.770 1.00 61.22 79 VAL A N 1
ATOM 597 C CA . VAL A 1 79 ? 7.582 -3.925 -19.868 1.00 61.22 79 VAL A CA 1
ATOM 598 C C . VAL A 1 79 ? 8.039 -2.537 -19.453 1.00 61.22 79 VAL A C 1
ATOM 600 O O . VAL A 1 79 ? 7.271 -1.837 -18.755 1.00 61.22 79 VAL A O 1
#

pLDDT: mean 80.54, std 14.74, range [47.56, 97.62]